Protein AF-A0A3B8HGC3-F1 (afdb_monomer_lite)

Sequence (127 aa):
AIKEAVIAKEHAHHGLDTAIFFMDMRTYGKEFEQYYNRAKDHGVRFIRSRVHSVEPEGECDLRLAYVGEDGVERDEVFDMVVLSVGFEVGKGTVELAKRLGIDLNKHNFAATDGFSPVSTSRPGIYV

pLDDT: mean 91.35, std 3.61, range [78.88, 96.44]

Radius of gyration: 20.3 Å; chains: 1; bounding box: 51×34×50 Å

Structure (mmCIF, N/CA/C/O backbone):
data_AF-A0A3B8HGC3-F1
#
_entry.id   AF-A0A3B8HGC3-F1
#
loop_
_atom_site.group_PDB
_atom_site.id
_atom_site.type_symbol
_atom_site.label_atom_id
_atom_site.label_alt_id
_atom_site.label_comp_id
_atom_site.label_asym_id
_atom_site.label_entity_id
_atom_site.label_seq_id
_atom_site.pdbx_PDB_ins_code
_atom_site.Cartn_x
_atom_site.Cartn_y
_atom_site.Cartn_z
_atom_site.occupancy
_atom_site.B_iso_or_equiv
_atom_site.auth_seq_id
_atom_site.auth_comp_id
_atom_site.auth_asym_id
_atom_site.auth_atom_id
_atom_site.pdbx_PDB_model_num
ATOM 1 N N . ALA A 1 1 ? -0.563 4.889 -3.431 1.00 86.06 1 ALA A N 1
ATOM 2 C CA . ALA A 1 1 ? 0.152 4.549 -4.677 1.00 86.06 1 ALA A CA 1
ATOM 3 C C . ALA A 1 1 ? -0.108 5.571 -5.786 1.00 86.06 1 ALA A C 1
ATOM 5 O O . ALA A 1 1 ? 0.754 6.409 -5.986 1.00 86.06 1 ALA A O 1
ATOM 6 N N . ILE A 1 2 ? -1.284 5.583 -6.438 1.00 90.75 2 ILE A N 1
ATOM 7 C CA . ILE A 1 2 ? -1.549 6.432 -7.628 1.00 90.75 2 ILE A CA 1
ATOM 8 C C . ILE A 1 2 ? -1.230 7.912 -7.388 1.00 90.75 2 ILE A C 1
ATOM 10 O O . ILE A 1 2 ? -0.514 8.518 -8.174 1.00 90.75 2 ILE A O 1
ATOM 14 N N . LYS A 1 3 ? -1.724 8.476 -6.278 1.00 91.06 3 LYS A N 1
ATOM 15 C CA . LYS A 1 3 ? -1.512 9.890 -5.949 1.00 91.06 3 LYS A CA 1
ATOM 16 C C . LYS A 1 3 ? -0.030 10.254 -5.856 1.00 91.06 3 LYS A C 1
ATOM 18 O O . LYS A 1 3 ? 0.403 11.214 -6.476 1.00 91.06 3 LYS A O 1
ATOM 23 N N . GLU A 1 4 ? 0.738 9.455 -5.122 1.00 91.25 4 GLU A N 1
ATOM 24 C CA . GLU A 1 4 ? 2.172 9.701 -4.950 1.00 91.25 4 GLU A CA 1
ATOM 25 C C . GLU A 1 4 ? 2.946 9.501 -6.259 1.00 91.25 4 GLU A C 1
ATOM 27 O O . GLU A 1 4 ? 3.859 10.267 -6.533 1.00 91.25 4 GLU A O 1
ATOM 32 N N . ALA A 1 5 ? 2.553 8.543 -7.108 1.00 90.12 5 ALA A N 1
ATOM 33 C CA . ALA A 1 5 ? 3.180 8.346 -8.418 1.00 90.12 5 ALA A CA 1
ATOM 34 C C . ALA A 1 5 ? 2.973 9.552 -9.353 1.00 90.12 5 ALA A C 1
ATOM 36 O O . ALA A 1 5 ? 3.914 9.986 -10.014 1.00 90.12 5 ALA A O 1
ATOM 37 N N . VAL A 1 6 ? 1.763 10.125 -9.374 1.00 88.62 6 VAL A N 1
ATOM 38 C CA . VAL A 1 6 ? 1.470 11.342 -10.151 1.00 88.62 6 VAL A CA 1
ATOM 39 C C . VAL A 1 6 ? 2.266 12.531 -9.616 1.00 88.62 6 VAL A C 1
ATOM 41 O O . VAL A 1 6 ? 2.936 13.203 -10.394 1.00 88.62 6 VAL A O 1
ATOM 44 N N . ILE A 1 7 ? 2.260 12.749 -8.297 1.00 89.94 7 ILE A N 1
ATOM 45 C CA . ILE A 1 7 ? 3.005 13.848 -7.661 1.00 89.94 7 ILE A CA 1
ATOM 46 C C . ILE A 1 7 ? 4.505 13.722 -7.941 1.00 89.94 7 ILE A C 1
ATOM 48 O O . ILE A 1 7 ? 5.137 14.709 -8.315 1.00 89.94 7 ILE A O 1
ATOM 52 N N . ALA A 1 8 ? 5.075 12.523 -7.798 1.00 89.94 8 ALA A N 1
ATOM 53 C CA . ALA A 1 8 ? 6.486 12.281 -8.077 1.00 89.94 8 ALA A CA 1
ATOM 54 C C . ALA A 1 8 ? 6.836 12.646 -9.523 1.00 89.94 8 ALA A C 1
ATOM 56 O O . ALA A 1 8 ? 7.848 13.298 -9.762 1.00 89.94 8 ALA A O 1
ATOM 57 N N . LYS A 1 9 ? 5.969 12.299 -10.480 1.00 88.56 9 LYS A N 1
ATOM 58 C CA . LYS A 1 9 ? 6.178 12.611 -11.895 1.00 88.56 9 LYS A CA 1
ATOM 59 C C . LYS A 1 9 ? 6.032 14.102 -12.213 1.00 88.56 9 LYS A C 1
ATOM 61 O O . LYS A 1 9 ? 6.775 14.609 -13.042 1.00 88.56 9 LYS A O 1
ATOM 66 N N . GLU A 1 10 ? 5.124 14.807 -11.540 1.00 87.19 10 GLU A N 1
ATOM 67 C CA . GLU A 1 10 ? 4.966 16.266 -11.665 1.00 87.19 10 GLU A CA 1
ATOM 68 C C . GLU A 1 10 ? 6.163 17.047 -11.100 1.00 87.19 10 GLU A C 1
ATOM 70 O O . GLU A 1 10 ? 6.502 18.110 -11.617 1.00 87.19 10 GLU A O 1
ATOM 75 N N . HIS A 1 11 ? 6.807 16.531 -10.048 1.00 89.44 11 HIS A N 1
ATOM 76 C CA . HIS A 1 11 ? 7.930 17.197 -9.377 1.00 89.44 11 HIS A CA 1
ATOM 77 C C . HIS A 1 11 ? 9.303 16.725 -9.869 1.00 89.44 11 HIS A C 1
ATOM 79 O O . HIS A 1 11 ? 10.314 17.360 -9.564 1.00 89.44 11 HIS A O 1
ATOM 85 N N . ALA A 1 12 ? 9.367 15.627 -10.622 1.00 87.62 12 ALA A N 1
ATOM 86 C CA . ALA A 1 12 ? 10.610 15.154 -11.202 1.00 87.62 12 ALA A CA 1
ATOM 87 C C . ALA A 1 12 ? 11.107 16.147 -12.263 1.00 87.62 12 ALA A C 1
ATOM 89 O O . ALA A 1 12 ? 10.450 16.414 -13.266 1.00 87.62 12 ALA A O 1
ATOM 90 N N . HIS A 1 13 ? 12.312 16.680 -12.058 1.00 81.50 13 HIS A N 1
ATOM 91 C CA . HIS A 1 13 ? 12.971 17.563 -13.027 1.00 81.50 13 HIS A CA 1
ATOM 92 C C . HIS A 1 13 ? 13.499 16.816 -14.270 1.00 81.50 13 HIS A C 1
ATOM 94 O O . HIS A 1 13 ? 13.985 17.440 -15.210 1.00 81.50 13 HIS A O 1
ATOM 100 N N . HIS A 1 14 ? 13.432 15.485 -14.261 1.00 82.81 14 HIS A N 1
ATOM 101 C CA . HIS A 1 14 ? 13.887 14.570 -15.305 1.00 82.81 14 HIS A CA 1
ATOM 102 C C . HIS A 1 14 ? 12.792 13.535 -15.603 1.00 82.81 14 HIS A C 1
ATOM 104 O O . HIS A 1 14 ? 11.830 13.401 -14.847 1.00 82.81 14 HIS A O 1
ATOM 110 N N . GLY A 1 15 ? 12.920 12.810 -16.718 1.00 85.19 15 GLY A N 1
ATOM 111 C CA . GLY A 1 15 ? 11.969 11.758 -17.075 1.00 85.19 15 GLY A CA 1
ATOM 112 C C . GLY A 1 15 ? 11.938 10.662 -16.011 1.00 85.19 15 GLY A C 1
ATOM 113 O O . GLY A 1 15 ? 12.918 9.942 -15.854 1.00 85.19 15 GLY A O 1
ATOM 114 N N . LEU A 1 16 ? 10.821 10.550 -15.292 1.00 90.62 16 LEU A N 1
ATOM 115 C CA . LEU A 1 16 ? 10.588 9.517 -14.285 1.00 90.62 16 LEU A CA 1
ATOM 116 C C . LEU A 1 16 ? 9.696 8.417 -14.871 1.00 90.62 16 LEU A C 1
ATOM 118 O O . LEU A 1 16 ? 8.529 8.669 -15.196 1.00 90.62 16 LEU A O 1
ATOM 122 N N . ASP A 1 17 ? 10.230 7.202 -14.990 1.00 92.62 17 ASP A N 1
ATOM 123 C CA . ASP A 1 17 ? 9.418 6.016 -15.264 1.00 92.62 17 ASP A CA 1
ATOM 124 C C . ASP A 1 17 ? 8.816 5.491 -13.955 1.00 92.62 17 ASP A C 1
ATOM 126 O O . ASP A 1 17 ? 9.489 5.382 -12.934 1.00 92.62 17 ASP A O 1
ATOM 130 N N . THR A 1 18 ? 7.516 5.208 -13.969 1.00 94.31 18 THR A N 1
ATOM 131 C CA . THR A 1 18 ? 6.778 4.767 -12.781 1.00 94.31 18 THR A CA 1
ATOM 132 C C . THR A 1 18 ? 5.910 3.576 -13.138 1.00 94.31 18 THR A C 1
ATOM 134 O O . THR A 1 18 ? 5.101 3.645 -14.065 1.00 94.31 18 THR A O 1
ATOM 137 N N . ALA A 1 19 ? 6.041 2.501 -12.364 1.00 95.25 19 ALA A N 1
ATOM 138 C CA . ALA A 1 19 ? 5.212 1.311 -12.471 1.00 95.25 19 ALA A CA 1
ATOM 139 C C . ALA A 1 19 ? 4.496 1.029 -11.148 1.00 95.25 19 ALA A C 1
ATOM 141 O O . ALA A 1 19 ? 5.102 1.001 -10.078 1.00 95.25 19 ALA A O 1
ATOM 142 N N . ILE A 1 20 ? 3.188 0.803 -11.225 1.00 95.31 20 ILE A N 1
ATOM 143 C CA . ILE A 1 20 ? 2.362 0.344 -10.113 1.00 95.31 20 ILE A CA 1
ATOM 144 C C . ILE A 1 20 ? 1.974 -1.104 -10.391 1.00 95.31 20 ILE A C 1
ATOM 146 O O . ILE A 1 20 ? 1.153 -1.379 -11.268 1.00 95.31 20 ILE A O 1
ATOM 150 N N . PHE A 1 21 ? 2.546 -2.015 -9.606 1.00 95.12 21 PHE A N 1
ATOM 151 C CA . PHE A 1 21 ? 2.173 -3.425 -9.582 1.00 95.12 21 PHE A CA 1
ATOM 152 C C . PHE A 1 21 ? 0.956 -3.626 -8.680 1.00 95.12 21 PHE A C 1
ATOM 154 O O . PHE A 1 21 ? 0.954 -3.202 -7.522 1.00 95.12 21 PHE A O 1
ATOM 161 N N . PHE A 1 22 ? -0.098 -4.249 -9.202 1.00 94.44 22 PHE A N 1
ATOM 162 C CA . PHE A 1 22 ? -1.346 -4.447 -8.465 1.00 94.44 22 PHE A CA 1
ATOM 163 C C . PHE A 1 22 ? -2.032 -5.765 -8.840 1.00 94.44 22 PHE A C 1
ATOM 165 O O . PHE A 1 22 ? -1.844 -6.283 -9.932 1.00 94.44 22 PHE A O 1
ATOM 172 N N . MET A 1 23 ? -2.869 -6.302 -7.948 1.00 90.88 23 MET A N 1
ATOM 173 C CA . MET A 1 23 ? -3.727 -7.458 -8.261 1.00 90.88 23 MET A CA 1
ATOM 174 C C . MET A 1 23 ? -5.107 -7.005 -8.739 1.00 90.88 23 MET A C 1
ATOM 176 O O . MET A 1 23 ? -5.568 -7.421 -9.799 1.00 90.88 23 MET A O 1
ATOM 180 N N . ASP A 1 24 ? -5.729 -6.098 -7.983 1.00 91.00 24 ASP A N 1
ATOM 181 C CA . ASP A 1 24 ? -7.012 -5.485 -8.314 1.00 91.00 24 ASP A CA 1
ATOM 182 C C . ASP A 1 24 ? -6.971 -3.998 -7.970 1.00 91.00 24 ASP A C 1
ATOM 184 O O . ASP A 1 24 ? -6.546 -3.611 -6.875 1.00 91.00 24 ASP A O 1
ATOM 188 N N . MET A 1 25 ? -7.409 -3.158 -8.906 1.00 89.06 25 MET A N 1
ATOM 189 C CA . MET A 1 25 ? -7.483 -1.722 -8.678 1.00 89.06 25 MET A CA 1
ATOM 190 C C . MET A 1 25 ? -8.744 -1.408 -7.873 1.00 89.06 25 MET A C 1
ATOM 192 O O . MET A 1 25 ? -9.850 -1.780 -8.257 1.00 89.06 25 MET A O 1
ATOM 196 N N . ARG A 1 26 ? -8.579 -0.745 -6.726 1.00 89.06 26 ARG A N 1
ATOM 197 C CA . ARG A 1 26 ? -9.673 -0.423 -5.798 1.00 89.06 26 ARG A CA 1
ATOM 198 C C . ARG A 1 26 ? -9.888 1.087 -5.723 1.00 89.06 26 ARG A C 1
ATOM 200 O O . ARG A 1 26 ? -9.586 1.718 -4.715 1.00 89.06 26 ARG A O 1
ATOM 207 N N . THR A 1 27 ? -10.400 1.661 -6.805 1.00 85.38 27 THR A N 1
ATOM 208 C CA . THR A 1 27 ? -10.714 3.091 -6.983 1.00 85.38 27 THR A CA 1
ATOM 209 C C . THR A 1 27 ? -12.165 3.399 -6.599 1.00 85.38 27 THR A C 1
ATOM 211 O O . THR A 1 27 ? -12.935 3.962 -7.372 1.00 85.38 27 THR A O 1
ATOM 214 N N . TYR A 1 28 ? -12.567 3.008 -5.388 1.00 78.88 28 TYR A N 1
ATOM 215 C CA . TYR A 1 28 ? -13.939 3.209 -4.919 1.00 78.88 28 TYR A CA 1
ATOM 216 C C . TYR A 1 28 ? -14.193 4.660 -4.507 1.00 78.88 28 TYR A C 1
ATOM 218 O O . TYR A 1 28 ? -13.413 5.250 -3.764 1.00 78.88 28 TYR A O 1
ATOM 226 N N . GLY A 1 29 ? -15.331 5.202 -4.936 1.00 80.19 29 GLY A N 1
ATOM 227 C CA . GLY A 1 29 ? -15.768 6.554 -4.602 1.00 80.19 29 GLY A CA 1
ATOM 228 C C . GLY A 1 29 ? -15.856 7.463 -5.822 1.00 80.19 29 GLY A C 1
ATOM 229 O O . GLY A 1 29 ? -15.428 7.127 -6.927 1.00 80.19 29 GLY A O 1
ATOM 230 N N . LYS A 1 30 ? -16.441 8.643 -5.621 1.00 82.06 30 LYS A N 1
ATOM 231 C CA . LYS A 1 30 ? -16.571 9.646 -6.678 1.00 82.06 30 LYS A CA 1
ATOM 232 C C . LYS A 1 30 ? -15.176 10.120 -7.112 1.00 82.06 30 LYS A C 1
ATOM 234 O O . LYS A 1 30 ? -14.326 10.353 -6.265 1.00 82.06 30 LYS A O 1
ATOM 239 N N . GLU A 1 31 ? -14.954 10.246 -8.422 1.00 82.44 31 GLU A N 1
ATOM 240 C CA . GLU A 1 31 ? -13.726 10.783 -9.052 1.00 82.44 31 GLU A CA 1
ATOM 241 C C . GLU A 1 31 ? -12.438 9.941 -8.938 1.00 82.44 31 GLU A C 1
ATOM 243 O O . GLU A 1 31 ? -11.462 10.243 -9.628 1.00 82.44 31 GLU A O 1
ATOM 248 N N . PHE A 1 32 ? -12.418 8.840 -8.183 1.00 86.69 32 PHE A N 1
ATOM 249 C CA . PHE A 1 32 ? -11.221 7.991 -8.068 1.00 86.69 32 PHE A CA 1
ATO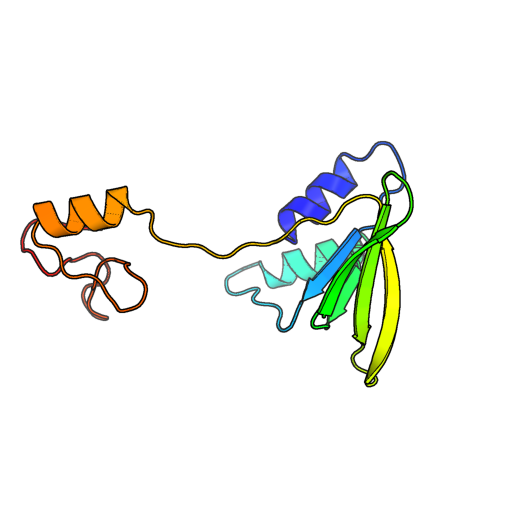M 250 C C . PHE A 1 32 ? -10.847 7.296 -9.384 1.00 86.69 32 PHE A C 1
ATOM 252 O O . PHE A 1 32 ? -9.669 7.237 -9.733 1.00 86.69 32 PHE A O 1
ATOM 259 N N . GLU A 1 33 ? -11.835 6.846 -10.157 1.00 85.44 33 GLU A N 1
ATOM 260 C CA . GLU A 1 33 ? -11.600 6.256 -11.482 1.00 85.44 33 GLU A CA 1
ATOM 261 C C . GLU A 1 33 ? -11.053 7.287 -12.480 1.00 85.44 33 GLU A C 1
ATOM 263 O O . GLU A 1 33 ? -10.147 7.012 -13.263 1.00 85.44 33 GLU A O 1
ATOM 268 N N . GLN A 1 34 ? -11.547 8.526 -12.414 1.00 87.44 34 GLN A N 1
ATOM 269 C CA . GLN A 1 34 ? -11.025 9.620 -13.236 1.00 87.44 34 GLN A CA 1
ATOM 270 C C . GLN A 1 34 ? -9.583 9.961 -12.854 1.00 87.44 34 GLN A C 1
ATOM 272 O O . GLN A 1 34 ? -8.777 10.312 -13.711 1.00 87.44 34 GLN A O 1
ATOM 277 N N . TYR A 1 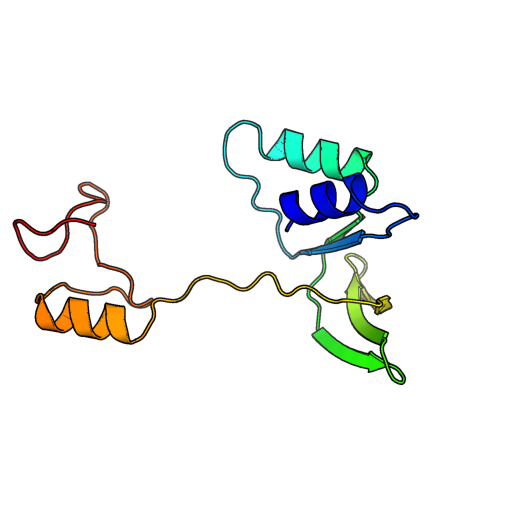35 ? -9.238 9.860 -11.569 1.00 87.69 35 TYR A N 1
ATOM 278 C CA . TYR A 1 35 ? -7.866 10.043 -11.108 1.00 87.69 35 TYR A CA 1
ATOM 279 C C . TYR A 1 35 ? -6.931 8.945 -11.631 1.00 87.69 35 TYR A C 1
ATOM 281 O O . TYR A 1 35 ? -5.836 9.249 -12.096 1.00 87.69 35 TYR A O 1
ATOM 289 N N . TYR A 1 36 ? -7.379 7.688 -11.621 1.00 88.69 36 TYR A N 1
ATOM 290 C CA . TYR A 1 36 ? -6.647 6.572 -12.221 1.00 88.69 36 TYR A CA 1
ATOM 291 C C . TYR A 1 36 ? -6.404 6.774 -13.723 1.00 88.69 36 TYR A C 1
ATOM 293 O O . TYR A 1 36 ? -5.261 6.679 -14.171 1.00 88.69 36 TYR A O 1
ATOM 301 N N . ASN A 1 37 ? -7.442 7.136 -14.482 1.00 88.94 37 ASN A N 1
ATOM 302 C CA . ASN A 1 37 ? -7.309 7.391 -15.919 1.00 88.94 37 ASN A CA 1
ATOM 303 C C . ASN A 1 37 ? -6.340 8.546 -16.206 1.00 88.94 37 ASN A C 1
ATOM 305 O O . ASN A 1 37 ? -5.437 8.387 -17.019 1.00 88.94 37 ASN A O 1
ATOM 309 N N . ARG A 1 38 ? -6.425 9.653 -15.453 1.00 88.75 38 ARG A N 1
ATOM 310 C CA . ARG A 1 38 ? -5.454 10.756 -15.565 1.00 88.75 38 ARG A CA 1
ATOM 311 C C . ARG A 1 38 ? -4.021 10.319 -15.273 1.00 88.75 38 ARG A C 1
ATOM 313 O O . ARG A 1 38 ? -3.108 10.722 -15.982 1.00 88.75 38 ARG A O 1
ATOM 320 N N . ALA A 1 39 ? -3.807 9.485 -14.256 1.00 90.25 39 ALA A N 1
ATOM 321 C CA . ALA A 1 39 ? -2.476 8.964 -13.954 1.00 90.25 39 ALA A CA 1
ATOM 322 C C . ALA A 1 39 ? -1.922 8.116 -15.111 1.00 90.25 39 ALA A C 1
ATOM 324 O O . ALA A 1 39 ? -0.742 8.218 -15.448 1.00 90.25 39 ALA A O 1
ATOM 325 N N . LYS A 1 40 ? -2.781 7.317 -15.751 1.00 89.38 40 LYS A N 1
ATOM 326 C CA . LYS A 1 40 ? -2.424 6.542 -16.941 1.00 89.38 40 LYS A CA 1
ATOM 327 C C . LYS A 1 40 ? -2.082 7.451 -18.126 1.00 89.38 40 LYS A C 1
ATOM 329 O O . LYS A 1 40 ? -1.069 7.216 -18.778 1.00 89.38 40 LYS A O 1
ATOM 334 N N . ASP A 1 41 ? -2.855 8.513 -18.350 1.00 89.56 41 ASP A N 1
ATOM 335 C CA . ASP A 1 41 ? -2.593 9.513 -19.397 1.00 89.56 41 ASP A CA 1
ATOM 336 C C . ASP A 1 41 ? -1.294 10.294 -19.140 1.00 89.56 41 ASP A C 1
ATOM 338 O O . ASP A 1 41 ? -0.570 10.640 -20.070 1.00 89.56 41 ASP A O 1
ATOM 342 N N . HIS A 1 42 ? -0.935 10.500 -17.870 1.00 86.56 42 HIS A N 1
ATOM 343 C CA . HIS A 1 42 ? 0.365 11.042 -17.465 1.00 86.56 42 HIS A CA 1
ATOM 344 C C . HIS A 1 42 ? 1.508 10.021 -17.605 1.00 86.56 42 HIS A C 1
ATOM 346 O O . HIS A 1 42 ? 2.656 10.330 -17.285 1.00 86.56 42 HIS A O 1
ATOM 352 N N . GLY A 1 43 ? 1.240 8.808 -18.096 1.00 88.38 43 GLY A N 1
ATOM 353 C CA . GLY A 1 43 ? 2.231 7.775 -18.383 1.00 88.38 43 GLY A CA 1
ATOM 354 C C . GLY A 1 43 ? 2.707 7.001 -17.155 1.00 88.38 43 GLY A C 1
ATOM 355 O O . GLY A 1 43 ? 3.864 6.584 -17.129 1.00 88.38 43 GLY A O 1
ATOM 356 N N . VAL A 1 44 ? 1.877 6.862 -16.117 1.00 93.19 44 VAL A N 1
ATOM 357 C CA . VAL A 1 44 ? 2.108 5.876 -15.049 1.00 93.19 44 VAL A CA 1
ATOM 358 C C . VAL A 1 44 ? 1.736 4.495 -15.588 1.00 93.19 44 VAL A C 1
ATOM 360 O O . VAL A 1 44 ? 0.617 4.290 -16.068 1.00 93.19 44 VAL A O 1
ATOM 363 N N . ARG A 1 45 ? 2.662 3.535 -15.516 1.00 94.25 45 ARG A N 1
ATOM 364 C CA . ARG A 1 45 ? 2.414 2.152 -15.930 1.00 94.25 45 ARG A CA 1
ATOM 365 C C . ARG A 1 45 ? 1.649 1.420 -14.837 1.00 94.25 45 ARG A C 1
ATOM 367 O O . ARG A 1 45 ? 2.011 1.462 -13.666 1.00 94.25 45 ARG A O 1
ATOM 374 N N . PHE A 1 46 ? 0.602 0.714 -15.233 1.00 94.06 46 PHE A N 1
ATOM 375 C CA . PHE A 1 46 ? -0.188 -0.128 -14.346 1.00 94.06 46 PHE A CA 1
ATOM 376 C C . PHE A 1 46 ? -0.012 -1.571 -14.784 1.00 94.06 46 PHE A C 1
ATOM 378 O O . PHE A 1 46 ? -0.461 -1.948 -15.865 1.00 94.06 46 PHE A O 1
ATOM 385 N N . ILE A 1 47 ? 0.661 -2.361 -13.954 1.00 93.88 47 ILE A N 1
ATOM 386 C CA . ILE A 1 47 ? 1.010 -3.746 -14.258 1.00 93.88 47 ILE A CA 1
ATOM 387 C C . ILE A 1 47 ? 0.193 -4.632 -13.334 1.00 93.88 47 ILE A C 1
ATOM 389 O O . ILE A 1 47 ? 0.415 -4.663 -12.120 1.00 93.88 47 ILE A O 1
ATOM 393 N N . ARG A 1 48 ? -0.777 -5.349 -13.903 1.00 93.25 48 ARG A N 1
ATOM 394 C CA . ARG A 1 48 ? -1.539 -6.319 -13.129 1.00 93.25 48 ARG A CA 1
ATOM 395 C C . ARG A 1 48 ? -0.687 -7.562 -12.922 1.00 93.25 48 ARG A C 1
ATOM 397 O O . ARG A 1 48 ? -0.505 -8.366 -13.831 1.00 93.25 48 ARG A O 1
ATOM 404 N N . SER A 1 49 ? -0.119 -7.688 -11.735 1.00 92.31 49 SER A N 1
ATOM 405 C CA . SER A 1 49 ? 0.743 -8.803 -11.383 1.00 92.31 49 SER A CA 1
ATOM 406 C C . SER A 1 49 ? 0.884 -8.935 -9.873 1.00 92.31 49 SER A C 1
ATOM 408 O O . SER A 1 49 ? 0.745 -7.970 -9.115 1.00 92.31 49 SER A O 1
ATOM 410 N N . ARG A 1 50 ? 1.208 -10.151 -9.439 1.00 85.81 50 ARG A N 1
ATOM 411 C CA . ARG A 1 50 ? 1.707 -10.417 -8.098 1.00 85.81 50 ARG A CA 1
ATOM 412 C C . ARG A 1 50 ? 3.224 -10.555 -8.174 1.00 85.81 50 ARG A C 1
ATOM 414 O O . ARG A 1 50 ? 3.726 -11.559 -8.667 1.00 85.81 50 ARG A O 1
ATOM 421 N N . VAL A 1 51 ? 3.929 -9.550 -7.661 1.00 91.00 51 VAL A N 1
ATOM 422 C CA . VAL A 1 51 ? 5.390 -9.591 -7.507 1.00 91.00 51 VAL A CA 1
ATOM 423 C C . VAL A 1 51 ? 5.751 -10.724 -6.546 1.00 91.00 51 VAL A C 1
ATOM 425 O O . VAL A 1 51 ? 5.136 -10.853 -5.482 1.00 91.00 51 VAL A O 1
ATOM 428 N N . HIS A 1 52 ? 6.712 -11.557 -6.941 1.00 88.75 52 HIS A N 1
ATOM 429 C CA . HIS A 1 52 ? 7.160 -12.701 -6.151 1.00 88.75 52 HIS A CA 1
ATOM 430 C C . HIS A 1 52 ? 8.295 -12.309 -5.201 1.00 88.75 52 HIS A C 1
ATOM 432 O O . HIS A 1 52 ? 8.207 -12.555 -3.997 1.00 88.75 52 HIS A O 1
ATOM 438 N N . SER A 1 53 ? 9.332 -11.667 -5.739 1.00 89.69 53 SER A N 1
ATOM 439 C CA . SER A 1 53 ? 10.537 -11.279 -5.007 1.00 89.69 53 SER A CA 1
ATOM 440 C C . SER A 1 53 ? 11.061 -9.916 -5.459 1.00 89.69 53 SER A C 1
ATOM 442 O O . SER A 1 53 ? 10.825 -9.469 -6.584 1.00 89.69 53 SER A O 1
ATOM 444 N N . VAL A 1 54 ? 11.755 -9.256 -4.531 1.00 93.81 54 VAL A N 1
ATOM 445 C CA . VAL A 1 54 ? 12.549 -8.049 -4.763 1.00 93.81 54 VAL A CA 1
ATOM 446 C C . VAL A 1 54 ? 13.951 -8.363 -4.273 1.00 93.81 54 VAL A C 1
ATOM 448 O O . VAL A 1 54 ? 14.128 -8.675 -3.093 1.00 93.81 54 VAL A O 1
ATOM 451 N N . GLU A 1 55 ? 14.923 -8.311 -5.171 1.00 94.94 55 GLU A N 1
ATOM 452 C CA . GLU A 1 55 ? 16.308 -8.679 -4.887 1.00 94.94 55 GLU A CA 1
ATOM 453 C C . GLU A 1 55 ? 17.244 -7.519 -5.241 1.00 94.94 55 GLU A C 1
ATOM 455 O O . GLU A 1 55 ? 17.003 -6.836 -6.237 1.00 94.94 55 GLU A O 1
ATOM 460 N N . PRO A 1 56 ? 18.303 -7.270 -4.451 1.00 93.81 56 PRO A N 1
ATOM 461 C CA . PRO A 1 56 ? 19.332 -6.312 -4.832 1.00 93.81 56 PRO A CA 1
ATOM 462 C C . PRO A 1 56 ? 19.988 -6.711 -6.154 1.00 93.81 56 PRO A C 1
ATOM 464 O O . PRO A 1 56 ? 20.354 -7.872 -6.343 1.00 93.81 56 PRO A O 1
ATOM 467 N N . GLU A 1 57 ? 20.172 -5.737 -7.036 1.00 92.69 57 GLU A N 1
ATOM 468 C CA . GLU A 1 57 ? 20.926 -5.862 -8.275 1.00 92.69 57 GLU A CA 1
ATOM 469 C C . GLU A 1 57 ? 22.082 -4.856 -8.251 1.00 92.69 57 GLU A C 1
ATOM 471 O O . GLU A 1 57 ? 21.887 -3.645 -8.313 1.00 92.69 57 GLU A O 1
ATOM 476 N N . GLY A 1 58 ? 23.313 -5.349 -8.116 1.00 89.88 58 GLY A N 1
ATOM 477 C CA . GLY A 1 58 ? 24.476 -4.475 -7.944 1.00 89.88 58 GLY A CA 1
ATOM 478 C C . GLY A 1 58 ? 24.472 -3.730 -6.602 1.00 89.88 58 GLY A C 1
ATOM 479 O O . GLY A 1 58 ? 24.123 -4.303 -5.571 1.00 89.88 58 GLY A O 1
ATOM 480 N N . GLU A 1 59 ? 24.931 -2.473 -6.600 1.00 84.75 59 GLU A N 1
ATOM 481 C CA . GLU A 1 59 ? 25.081 -1.680 -5.367 1.00 84.75 59 GLU A CA 1
ATOM 482 C C . GLU A 1 59 ? 23.815 -0.911 -4.962 1.00 84.75 59 GLU A C 1
ATOM 484 O O . GLU A 1 59 ? 23.579 -0.735 -3.766 1.00 84.75 59 GLU A O 1
ATOM 489 N N . CYS A 1 60 ? 23.010 -0.459 -5.928 1.00 90.56 60 CYS A N 1
ATOM 490 C CA . CYS A 1 60 ? 21.897 0.463 -5.677 1.00 90.56 60 CYS A CA 1
ATOM 491 C C . CYS A 1 60 ? 20.562 0.027 -6.288 1.00 90.56 60 CYS A C 1
ATOM 493 O O . CYS A 1 60 ? 19.529 0.549 -5.870 1.00 90.56 60 CYS A O 1
ATOM 495 N N . ASP A 1 61 ? 20.564 -0.908 -7.239 1.00 95.25 61 ASP A N 1
ATOM 496 C CA . ASP A 1 61 ? 19.369 -1.215 -8.017 1.00 95.25 61 ASP A CA 1
ATOM 497 C C . ASP A 1 61 ? 18.611 -2.401 -7.411 1.00 95.25 61 ASP A C 1
ATOM 499 O O . ASP A 1 61 ? 19.122 -3.168 -6.587 1.00 95.25 61 ASP A O 1
ATOM 503 N N . LEU A 1 62 ? 17.350 -2.550 -7.806 1.00 95.94 62 LEU A N 1
ATOM 504 C CA . LEU A 1 62 ? 16.451 -3.585 -7.310 1.00 95.94 62 LEU A CA 1
ATOM 505 C C . LEU A 1 62 ? 15.819 -4.324 -8.487 1.00 95.94 62 LEU A C 1
ATOM 507 O O . LEU A 1 62 ? 15.096 -3.728 -9.285 1.00 95.94 62 LEU A O 1
ATOM 511 N N . ARG A 1 63 ? 16.043 -5.636 -8.573 1.00 95.62 63 ARG A N 1
ATOM 512 C CA . ARG A 1 63 ? 15.364 -6.519 -9.527 1.00 95.62 63 ARG A CA 1
ATOM 513 C C . ARG A 1 63 ? 14.030 -6.988 -8.950 1.00 95.62 63 ARG A C 1
ATOM 515 O O . ARG A 1 63 ? 13.975 -7.540 -7.850 1.00 95.62 63 ARG A O 1
ATOM 522 N N . LEU A 1 64 ? 12.961 -6.806 -9.719 1.00 95.69 64 LEU A N 1
ATOM 523 C CA . LEU A 1 64 ? 11.618 -7.312 -9.450 1.00 95.69 64 LEU A CA 1
ATOM 524 C C . LEU A 1 64 ? 11.292 -8.469 -10.391 1.00 95.69 64 LEU A C 1
ATOM 526 O O 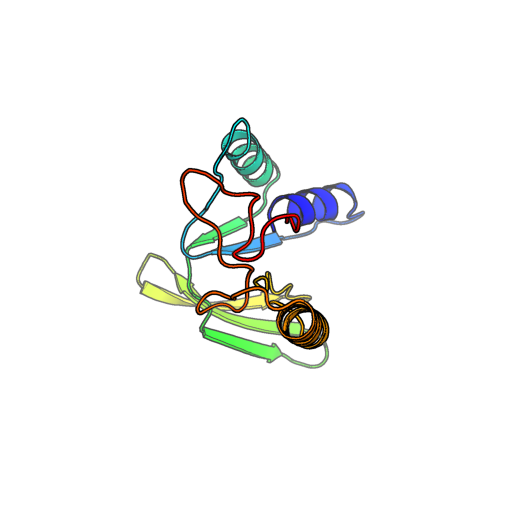. LEU A 1 64 ? 11.231 -8.264 -11.601 1.00 95.69 64 LEU A O 1
ATOM 530 N N . ALA A 1 65 ? 10.982 -9.630 -9.815 1.00 94.44 65 ALA A N 1
ATOM 531 C CA . ALA A 1 65 ? 10.462 -10.784 -10.545 1.00 94.44 65 ALA A CA 1
ATOM 532 C C . ALA A 1 65 ? 8.933 -10.857 -10.409 1.00 94.44 65 ALA A C 1
ATOM 534 O O . ALA A 1 65 ? 8.384 -10.873 -9.294 1.00 94.44 65 ALA A O 1
ATOM 535 N N . TYR A 1 66 ? 8.223 -10.896 -11.537 1.00 94.06 66 TYR A N 1
ATOM 536 C CA . TYR A 1 66 ? 6.761 -10.913 -11.569 1.00 94.06 66 TYR A CA 1
ATOM 537 C C . TYR A 1 66 ? 6.203 -11.695 -12.764 1.00 94.06 66 TYR A C 1
ATOM 539 O O . TYR A 1 66 ? 6.859 -11.873 -13.784 1.00 94.06 66 TYR A O 1
ATOM 547 N N . VAL A 1 67 ? 4.956 -12.157 -12.651 1.00 93.00 67 VAL A N 1
ATOM 548 C CA . VAL A 1 67 ? 4.260 -12.888 -13.725 1.00 93.00 67 VAL A CA 1
ATOM 549 C C . VAL A 1 67 ? 3.236 -11.961 -14.365 1.00 93.00 67 VAL A C 1
ATOM 551 O O . VAL A 1 67 ? 2.352 -11.456 -13.667 1.00 93.00 67 VAL A O 1
ATOM 554 N N . GLY A 1 68 ? 3.346 -11.691 -15.664 1.00 89.62 68 GLY A N 1
ATOM 555 C CA . GLY A 1 68 ? 2.349 -10.860 -16.346 1.00 89.62 68 GLY A CA 1
ATOM 556 C C . GLY A 1 68 ? 0.996 -11.550 -16.500 1.00 89.62 68 GLY A C 1
ATOM 557 O O . GLY A 1 68 ? 0.839 -12.735 -16.212 1.00 89.62 68 GLY A O 1
ATOM 558 N N . GLU A 1 69 ? 0.006 -10.814 -17.005 1.00 87.50 69 GLU A N 1
ATOM 559 C CA . GLU A 1 69 ? -1.336 -11.362 -17.265 1.00 87.50 69 GLU A CA 1
ATOM 560 C C . GLU A 1 69 ? -1.335 -12.508 -18.290 1.00 87.50 69 GLU A C 1
ATOM 562 O O . GLU A 1 69 ? -2.225 -13.353 -18.278 1.00 87.50 69 GLU A O 1
ATOM 567 N N . ASP A 1 70 ? -0.322 -12.558 -19.153 1.00 90.81 70 ASP A N 1
ATOM 568 C CA . ASP A 1 70 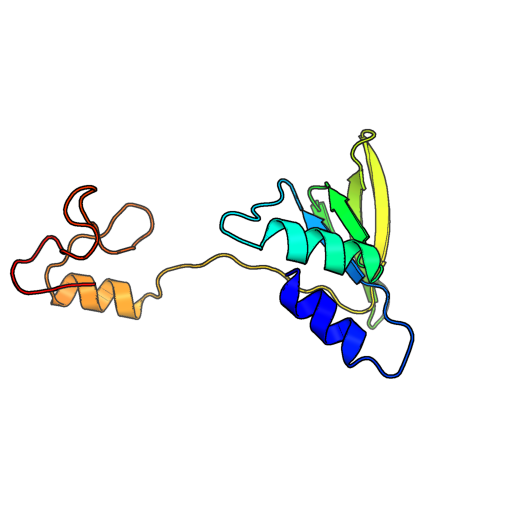? -0.083 -13.629 -20.121 1.00 90.81 70 ASP A CA 1
ATOM 569 C C . ASP A 1 70 ? 0.558 -14.886 -19.507 1.00 90.81 70 ASP A C 1
ATOM 571 O O . ASP A 1 70 ? 0.802 -15.860 -20.217 1.00 90.81 70 ASP A O 1
ATOM 575 N N . GLY A 1 71 ? 0.833 -14.882 -18.200 1.00 88.31 71 GLY A N 1
ATOM 576 C CA . GLY A 1 71 ? 1.488 -15.987 -17.503 1.00 88.31 71 GLY A CA 1
ATOM 577 C C . GLY A 1 71 ? 2.996 -16.061 -17.742 1.00 88.31 71 GLY A C 1
ATOM 578 O O . GLY A 1 71 ? 3.627 -17.021 -17.306 1.00 88.31 71 GLY A O 1
ATOM 579 N N . VAL A 1 72 ? 3.581 -15.070 -18.419 1.00 91.56 72 VAL A N 1
ATOM 580 C CA . VAL A 1 72 ? 5.018 -15.026 -18.699 1.00 91.56 72 VAL A CA 1
ATOM 581 C C . VAL A 1 72 ? 5.741 -14.338 -17.546 1.00 91.56 72 VAL A C 1
ATOM 583 O O . VAL A 1 72 ? 5.380 -13.224 -17.145 1.00 91.56 72 VAL A O 1
ATOM 586 N N . GLU A 1 73 ? 6.768 -15.007 -17.030 1.00 92.06 73 GLU A N 1
ATOM 587 C CA . GLU A 1 73 ? 7.701 -14.442 -16.058 1.00 92.06 73 GLU A CA 1
ATOM 588 C C . GLU A 1 73 ? 8.513 -13.313 -16.694 1.00 92.06 73 GLU A C 1
ATOM 590 O O . GLU A 1 73 ? 8.985 -13.411 -17.829 1.00 92.06 73 GLU A O 1
ATOM 595 N N . ARG A 1 74 ? 8.635 -12.211 -15.960 1.00 93.19 74 ARG A N 1
ATOM 596 C CA . ARG A 1 74 ? 9.386 -11.026 -16.352 1.00 93.19 74 ARG A CA 1
ATOM 597 C C . ARG A 1 74 ? 10.223 -10.549 -15.179 1.00 93.19 74 ARG A C 1
ATOM 599 O O . ARG A 1 74 ? 9.770 -10.575 -14.034 1.00 93.19 74 ARG A O 1
ATOM 606 N N . ASP A 1 75 ? 11.394 -10.035 -15.521 1.00 93.44 75 ASP A N 1
ATOM 607 C CA . ASP A 1 75 ? 12.292 -9.354 -14.604 1.00 93.44 75 ASP A CA 1
ATOM 608 C C . ASP A 1 75 ? 12.468 -7.908 -15.049 1.00 93.44 75 ASP A C 1
ATOM 610 O O . ASP A 1 75 ? 12.682 -7.625 -16.231 1.00 93.44 75 ASP A O 1
ATOM 614 N N . GLU A 1 76 ? 12.382 -6.987 -14.098 1.00 94.62 76 GLU A N 1
ATOM 615 C CA . GLU A 1 76 ? 12.563 -5.561 -14.346 1.00 94.62 76 GLU A CA 1
ATOM 616 C C . GLU A 1 76 ? 13.385 -4.935 -13.221 1.00 94.62 76 GLU A C 1
ATOM 618 O O . GLU A 1 76 ? 13.205 -5.272 -12.051 1.00 94.62 76 GLU A O 1
ATOM 623 N N . VAL A 1 77 ? 14.319 -4.056 -13.582 1.00 95.69 77 VAL A N 1
ATOM 624 C CA . VAL A 1 77 ? 15.226 -3.398 -12.636 1.00 95.69 77 VAL A CA 1
ATOM 625 C C . VAL A 1 77 ? 14.735 -1.978 -12.381 1.00 95.69 77 VAL A C 1
ATOM 627 O O . VAL A 1 77 ? 14.402 -1.258 -13.321 1.00 95.69 77 VAL A O 1
ATOM 630 N N . PHE A 1 78 ? 14.687 -1.590 -11.110 1.00 95.06 78 PHE A N 1
ATOM 631 C CA . PHE A 1 78 ? 14.250 -0.279 -10.647 1.00 95.06 78 PHE A CA 1
ATOM 632 C C . PHE A 1 78 ? 15.279 0.327 -9.694 1.00 95.06 78 PHE A C 1
ATOM 634 O O . PHE A 1 78 ? 15.827 -0.379 -8.849 1.00 95.06 78 PHE A O 1
ATOM 641 N N . ASP A 1 79 ? 15.448 1.648 -9.745 1.00 94.25 79 ASP A N 1
ATOM 642 C CA . ASP A 1 79 ? 16.295 2.385 -8.793 1.00 94.25 79 ASP A CA 1
ATOM 643 C C . ASP A 1 79 ? 15.662 2.462 -7.390 1.00 94.25 79 ASP A C 1
ATOM 645 O O . ASP A 1 79 ? 16.333 2.676 -6.382 1.00 94.25 79 ASP A O 1
ATOM 649 N N . MET A 1 80 ? 14.330 2.347 -7.305 1.00 92.94 80 MET A N 1
ATOM 650 C CA . MET A 1 80 ? 13.592 2.451 -6.049 1.00 92.94 80 MET A CA 1
ATOM 651 C C . MET A 1 80 ? 12.286 1.663 -6.088 1.00 92.94 80 MET A C 1
ATOM 653 O O . MET A 1 80 ? 11.503 1.757 -7.033 1.00 92.94 80 MET A O 1
ATOM 657 N N . VAL A 1 81 ? 12.001 0.955 -4.994 1.00 94.62 81 VAL A N 1
ATOM 658 C CA . VAL A 1 81 ? 10.762 0.194 -4.810 1.00 94.62 81 VAL A CA 1
ATOM 659 C C . VAL A 1 81 ? 10.018 0.720 -3.590 1.00 94.62 81 VAL A C 1
ATOM 661 O O . VAL A 1 81 ? 10.535 0.713 -2.474 1.00 94.62 81 VAL A O 1
ATOM 664 N N . VAL A 1 82 ? 8.772 1.152 -3.792 1.00 95.12 82 VAL A N 1
ATOM 665 C CA . VAL A 1 82 ? 7.902 1.655 -2.721 1.00 95.12 82 VAL A CA 1
ATOM 666 C C . VAL A 1 82 ? 6.836 0.617 -2.386 1.00 95.12 82 VAL A C 1
ATOM 668 O O . VAL A 1 82 ? 5.939 0.338 -3.183 1.00 95.12 82 VAL A O 1
ATOM 671 N N . LEU A 1 83 ? 6.893 0.071 -1.170 1.00 94.50 83 LEU 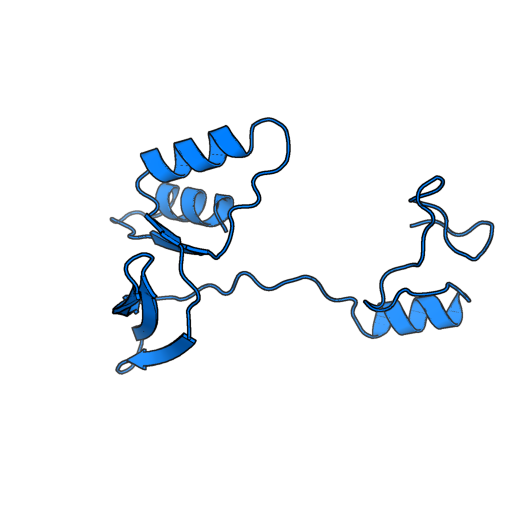A N 1
ATOM 672 C CA . LEU A 1 83 ? 5.904 -0.892 -0.690 1.00 94.50 83 LEU A CA 1
ATOM 673 C C . LEU A 1 83 ? 4.636 -0.172 -0.214 1.00 94.50 83 LEU A C 1
ATOM 675 O O . LEU A 1 83 ? 4.645 0.556 0.778 1.00 94.50 83 LEU A O 1
ATOM 679 N N . SER A 1 84 ? 3.516 -0.408 -0.900 1.00 93.19 84 SER A N 1
ATOM 680 C CA . SER A 1 84 ? 2.193 0.063 -0.462 1.00 93.19 84 SER A CA 1
ATOM 681 C C . SER A 1 84 ? 1.657 -0.823 0.669 1.00 93.19 84 SER A C 1
ATOM 683 O O . SER A 1 84 ? 0.800 -1.677 0.447 1.00 93.19 84 SER A O 1
ATOM 685 N N . VAL A 1 85 ? 2.211 -0.654 1.871 1.00 93.31 85 VAL A N 1
ATOM 686 C CA . VAL A 1 85 ? 1.875 -1.458 3.056 1.00 93.31 85 VAL A CA 1
ATOM 687 C C . VAL A 1 85 ? 0.448 -1.204 3.552 1.00 93.31 85 VAL A C 1
ATOM 689 O O . VAL A 1 85 ? -0.093 -0.105 3.424 1.00 93.31 85 VAL A O 1
ATOM 692 N N . GLY A 1 86 ? -0.169 -2.247 4.112 1.00 90.75 86 GLY A N 1
ATOM 693 C CA . GLY A 1 86 ? -1.492 -2.164 4.728 1.00 90.75 86 GLY A CA 1
ATOM 694 C C . GLY A 1 86 ? -1.471 -1.492 6.102 1.00 90.75 86 GLY A C 1
ATOM 695 O O . GLY A 1 86 ? -0.416 -1.196 6.658 1.00 90.75 86 GLY A O 1
ATOM 696 N N . PHE A 1 87 ? -2.661 -1.284 6.663 1.00 91.75 87 PHE A N 1
ATOM 697 C CA . PHE A 1 87 ? -2.819 -0.763 8.018 1.00 91.75 87 PHE A CA 1
ATOM 698 C C . PHE A 1 87 ? -2.884 -1.892 9.046 1.00 91.75 87 PHE A C 1
ATOM 700 O O . PHE A 1 87 ? -3.582 -2.886 8.845 1.00 91.75 87 PHE A O 1
ATOM 707 N N . GLU A 1 88 ? -2.218 -1.686 10.178 1.00 92.81 88 GLU A N 1
ATOM 708 C CA . GLU A 1 88 ? -2.306 -2.543 11.357 1.00 92.81 88 GLU A CA 1
ATOM 709 C C . GLU A 1 88 ? -2.456 -1.678 12.612 1.00 92.81 88 GLU A C 1
ATOM 711 O O . GLU A 1 88 ? -1.947 -0.556 12.689 1.00 92.81 88 GLU A O 1
ATOM 716 N N . VAL A 1 89 ? -3.173 -2.198 13.606 1.00 93.44 89 VAL A N 1
ATOM 717 C CA . VAL A 1 89 ? -3.333 -1.531 14.896 1.00 93.44 89 VAL A CA 1
ATOM 718 C C . VAL A 1 89 ? -2.088 -1.748 1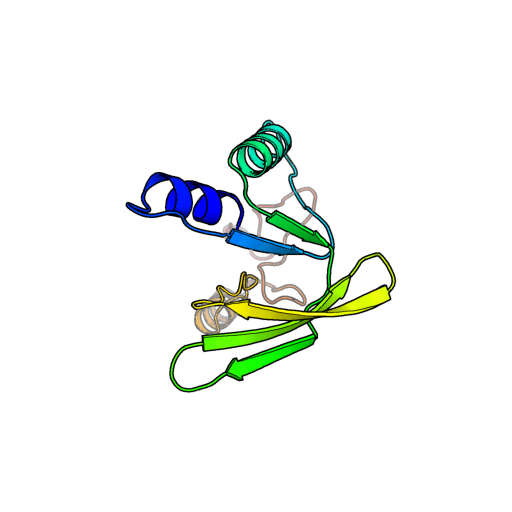5.754 1.00 93.44 89 VAL A C 1
ATOM 720 O O . VAL A 1 89 ? -1.721 -2.875 16.082 1.00 93.44 89 VAL A O 1
ATOM 723 N N . GLY A 1 90 ? -1.449 -0.649 16.157 1.00 92.88 90 GLY A N 1
ATOM 724 C CA . GLY A 1 90 ? -0.258 -0.690 17.001 1.00 92.88 90 GLY A CA 1
ATOM 725 C C . GLY A 1 90 ? -0.522 -1.274 18.396 1.00 92.88 90 GLY A C 1
ATOM 726 O O . GLY A 1 90 ? -1.609 -1.136 18.961 1.00 92.88 90 GLY A O 1
ATOM 727 N N . LYS A 1 91 ? 0.516 -1.868 19.002 1.00 94.38 91 LYS A N 1
ATOM 728 C CA . LYS A 1 91 ? 0.436 -2.516 20.328 1.00 94.38 91 LYS A CA 1
ATOM 729 C C . LYS A 1 91 ? -0.131 -1.600 21.422 1.00 94.38 91 LYS A C 1
ATOM 731 O O . LYS A 1 91 ? -0.925 -2.055 22.240 1.00 94.38 91 LYS A O 1
ATOM 736 N N . GLY A 1 92 ? 0.239 -0.317 21.412 1.00 95.38 92 GLY A N 1
ATOM 737 C CA . GLY A 1 92 ? -0.252 0.665 22.387 1.00 95.38 92 GLY A CA 1
ATOM 738 C C . GLY A 1 92 ? -1.762 0.899 22.297 1.00 95.38 92 GLY A C 1
ATOM 739 O O . GLY A 1 92 ? -2.426 1.009 23.323 1.00 95.38 92 GLY A O 1
ATOM 740 N N . THR A 1 93 ? -2.330 0.891 21.089 1.00 93.81 93 THR A N 1
ATOM 741 C CA . THR A 1 93 ? -3.780 1.021 20.883 1.00 93.81 93 THR A CA 1
ATOM 742 C C . THR A 1 93 ? -4.524 -0.213 21.386 1.00 93.81 93 THR A C 1
ATOM 744 O O . THR A 1 93 ? -5.568 -0.083 22.022 1.00 93.81 93 THR A O 1
ATOM 747 N N . VAL A 1 94 ? -3.962 -1.409 21.186 1.00 95.50 94 VAL A N 1
ATOM 748 C CA . VAL A 1 94 ? -4.523 -2.654 21.736 1.00 95.50 94 VAL A CA 1
ATOM 749 C C . VAL A 1 94 ? -4.514 -2.635 23.265 1.00 95.50 94 VAL A C 1
ATOM 751 O O . VAL A 1 94 ? -5.488 -3.031 23.905 1.00 95.50 94 VAL A O 1
ATOM 754 N N . GLU A 1 95 ? -3.427 -2.163 23.872 1.00 96.44 95 GLU A N 1
ATOM 755 C CA . GLU A 1 95 ? -3.344 -2.022 25.324 1.00 96.44 95 GLU A CA 1
ATOM 756 C C . GLU A 1 95 ? -4.340 -0.983 25.854 1.00 96.44 95 GLU A C 1
ATOM 758 O O . GLU A 1 95 ? -5.014 -1.230 26.856 1.00 96.44 95 GLU A O 1
ATOM 763 N N . LEU A 1 96 ? -4.485 0.147 25.160 1.00 94.94 96 LEU A N 1
ATOM 764 C CA . LEU A 1 96 ? -5.470 1.168 25.497 1.00 94.94 96 LEU A CA 1
ATOM 765 C C . LEU A 1 96 ? -6.895 0.606 25.449 1.00 94.94 96 LEU A C 1
ATOM 767 O O . LEU A 1 96 ? -7.645 0.798 26.402 1.00 94.94 96 LEU A O 1
ATOM 771 N N . ALA A 1 97 ? -7.249 -0.136 24.399 1.00 94.88 97 ALA A N 1
ATOM 772 C CA . ALA A 1 97 ? -8.558 -0.775 24.285 1.00 94.88 97 ALA A CA 1
ATOM 773 C C . ALA A 1 97 ? -8.830 -1.729 25.458 1.00 94.88 97 ALA A C 1
ATOM 775 O O . ALA A 1 97 ? -9.897 -1.660 26.064 1.00 94.88 97 ALA A O 1
ATOM 776 N N . LYS A 1 98 ? -7.837 -2.533 25.869 1.00 94.38 98 LYS A N 1
ATOM 777 C CA . LYS A 1 98 ? -7.942 -3.400 27.058 1.00 94.38 98 LYS A CA 1
ATOM 778 C C . LYS A 1 98 ? -8.162 -2.603 28.343 1.00 94.38 98 LYS A C 1
ATOM 780 O O . LYS A 1 98 ? -9.032 -2.958 29.132 1.00 94.38 98 LYS A O 1
ATOM 785 N N . ARG A 1 99 ? -7.412 -1.515 28.554 1.00 95.56 99 ARG A N 1
ATOM 786 C CA . ARG A 1 99 ? -7.575 -0.630 29.727 1.00 95.56 99 ARG A CA 1
ATOM 787 C C . ARG A 1 99 ? -8.944 0.052 29.747 1.00 95.56 99 ARG A C 1
ATOM 789 O O . ARG A 1 99 ? -9.511 0.268 30.814 1.00 95.56 99 ARG A O 1
ATOM 796 N N . LEU A 1 100 ? -9.474 0.380 28.572 1.00 94.44 100 LEU A N 1
ATOM 797 C CA . LEU A 1 100 ? -10.801 0.964 28.408 1.00 94.44 100 LEU A CA 1
ATOM 798 C C . LEU A 1 100 ? -11.921 -0.086 28.391 1.00 94.44 100 LEU A C 1
ATOM 800 O O . LEU A 1 100 ? -13.081 0.311 28.439 1.00 94.44 100 LEU A O 1
ATOM 804 N N . GLY A 1 101 ? -11.624 -1.388 28.376 1.00 94.81 101 GLY A N 1
ATOM 805 C CA . GLY A 1 101 ? -12.642 -2.439 28.282 1.00 94.81 101 GLY A CA 1
ATOM 806 C C . GLY A 1 101 ? -13.437 -2.383 26.975 1.00 94.81 101 GLY A C 1
ATOM 807 O O . GLY A 1 101 ? -14.648 -2.570 26.999 1.00 94.81 101 GLY A O 1
ATOM 808 N N . ILE A 1 102 ? -12.770 -2.047 25.868 1.00 95.44 102 ILE A N 1
ATOM 809 C CA . ILE A 1 102 ? -13.342 -2.026 24.518 1.00 95.44 102 ILE A CA 1
ATOM 810 C C . ILE A 1 102 ? -12.973 -3.330 23.820 1.00 95.44 102 ILE A C 1
ATOM 812 O O . ILE A 1 102 ? -11.799 -3.711 23.784 1.00 95.44 102 ILE A O 1
ATOM 816 N N . ASP A 1 103 ? -13.964 -3.978 23.220 1.00 95.06 103 ASP A N 1
ATOM 817 C CA . ASP A 1 103 ? -13.748 -5.194 22.448 1.00 95.06 103 ASP A CA 1
ATOM 818 C C . ASP A 1 103 ? -13.093 -4.881 21.103 1.00 95.06 103 ASP A C 1
ATOM 820 O O . ASP A 1 103 ? -13.400 -3.889 20.435 1.00 95.06 103 ASP A O 1
ATOM 824 N N . LEU A 1 104 ? -12.183 -5.762 20.695 1.00 95.12 104 LEU A N 1
ATOM 825 C CA . LEU A 1 104 ? -11.484 -5.680 19.421 1.00 95.12 104 LEU A CA 1
ATOM 826 C C . LEU A 1 104 ? -11.906 -6.834 18.512 1.00 95.12 104 LEU A C 1
ATOM 828 O O . LEU A 1 104 ? -12.157 -7.948 18.970 1.00 95.12 104 LEU A O 1
ATOM 832 N N . ASN A 1 105 ? -11.953 -6.581 17.206 1.00 93.44 105 ASN A N 1
ATOM 833 C CA . ASN A 1 105 ? -12.189 -7.617 16.207 1.00 93.44 105 ASN A CA 1
ATOM 834 C C . ASN A 1 105 ? -10.916 -8.448 15.935 1.00 93.44 105 ASN A C 1
ATOM 836 O O . ASN A 1 105 ? -9.835 -8.168 16.451 1.00 93.44 105 ASN A O 1
ATOM 840 N N . LYS A 1 106 ? -11.020 -9.459 15.060 1.00 93.81 106 LYS A N 1
ATOM 841 C CA . LYS A 1 106 ? -9.898 -10.347 14.678 1.00 93.81 106 LYS A CA 1
ATOM 842 C C . LYS A 1 106 ? -8.680 -9.640 14.057 1.00 93.81 106 LYS A C 1
ATOM 844 O O . LYS A 1 106 ? -7.631 -10.257 13.916 1.00 93.81 106 LYS A O 1
ATOM 849 N N . HIS A 1 107 ? -8.829 -8.380 13.654 1.00 93.06 107 HIS A N 1
ATOM 850 C CA . HIS A 1 107 ? -7.773 -7.534 13.097 1.00 93.06 107 HIS A CA 1
ATOM 851 C C . HIS A 1 107 ? -7.293 -6.468 14.096 1.00 93.06 107 HIS A C 1
ATOM 853 O O . HIS A 1 107 ? -6.573 -5.554 13.708 1.00 93.06 107 HIS A O 1
ATOM 859 N N . ASN A 1 108 ? -7.686 -6.574 15.371 1.00 93.50 108 ASN A N 1
ATOM 860 C CA . ASN A 1 108 ? -7.372 -5.643 16.457 1.00 93.50 108 ASN A CA 1
ATOM 861 C C . ASN A 1 108 ? -7.971 -4.231 16.323 1.00 93.50 108 ASN A C 1
ATOM 863 O O . ASN A 1 108 ? -7.615 -3.351 17.105 1.00 93.50 108 ASN A O 1
ATOM 867 N N . PHE A 1 109 ? -8.893 -3.998 15.387 1.00 94.12 109 PHE A N 1
ATOM 868 C CA . PHE A 1 109 ? -9.664 -2.750 15.338 1.00 94.12 109 PHE A CA 1
ATOM 869 C C . PHE A 1 109 ? -10.814 -2.799 16.343 1.00 94.12 109 PHE A C 1
ATOM 871 O O . PHE A 1 109 ? -11.270 -3.888 16.697 1.00 94.12 109 PHE A O 1
ATOM 878 N N . ALA A 1 110 ? -11.301 -1.633 16.774 1.00 93.81 110 ALA A N 1
ATOM 879 C CA . ALA A 1 110 ? -12.484 -1.547 17.625 1.00 93.81 110 ALA A CA 1
ATOM 880 C C . ALA A 1 110 ? -13.653 -2.312 16.989 1.00 93.81 110 ALA A C 1
ATOM 882 O O . ALA A 1 110 ? -13.948 -2.144 15.804 1.00 93.81 110 ALA A O 1
ATOM 883 N N . ALA A 1 111 ? -14.281 -3.191 17.765 1.00 93.50 111 ALA A N 1
ATOM 884 C CA . ALA A 1 111 ? -15.474 -3.889 17.327 1.00 93.50 111 ALA A CA 1
ATOM 885 C C . ALA A 1 111 ? -16.656 -2.909 17.347 1.00 93.50 111 ALA A C 1
ATOM 887 O O . ALA A 1 111 ? -17.004 -2.374 18.401 1.00 93.50 111 ALA A O 1
ATOM 888 N N . THR A 1 112 ? -17.250 -2.677 16.179 1.00 91.88 112 THR A N 1
ATOM 889 C CA . THR A 1 112 ? -18.432 -1.828 15.997 1.00 91.88 112 THR A CA 1
ATOM 890 C C . THR A 1 112 ? -19.515 -2.600 15.246 1.00 91.88 112 THR A C 1
ATOM 892 O O . THR A 1 112 ? -19.233 -3.604 14.583 1.00 91.88 112 THR A O 1
ATOM 895 N N . ASP A 1 113 ? -20.766 -2.166 15.390 1.00 87.50 113 ASP A N 1
ATOM 896 C CA . ASP A 1 113 ? -21.913 -2.776 14.715 1.00 87.50 113 ASP A CA 1
ATOM 897 C C . ASP A 1 113 ? -22.242 -2.053 13.400 1.00 87.50 113 ASP A C 1
ATOM 899 O O . ASP A 1 113 ? -22.002 -0.853 13.254 1.00 87.50 113 ASP A O 1
ATOM 903 N N . GLY A 1 114 ? -22.845 -2.768 12.446 1.00 87.94 114 GLY A N 1
ATOM 904 C CA . GLY A 1 114 ? -23.236 -2.202 11.152 1.00 87.94 114 GLY A CA 1
ATOM 905 C C . GLY A 1 114 ? -24.242 -1.048 11.253 1.00 87.94 114 GLY A C 1
ATOM 906 O O . GLY A 1 114 ? -24.207 -0.140 10.424 1.00 87.94 114 GLY A O 1
ATOM 907 N N . PHE A 1 115 ? -25.103 -1.043 12.275 1.00 90.25 115 PHE A N 1
ATOM 908 C CA . PHE A 1 115 ? -26.072 0.028 12.518 1.00 90.25 115 PHE A CA 1
ATOM 909 C C . PHE A 1 115 ? -25.534 1.131 13.435 1.00 90.25 115 PHE A C 1
ATOM 911 O O . PHE A 1 115 ? -26.179 2.165 13.604 1.00 90.25 115 PHE A O 1
ATOM 918 N N . SER A 1 116 ? -24.367 0.939 14.050 1.00 89.81 116 SER A N 1
ATOM 919 C CA . SER A 1 116 ? -23.734 1.910 14.949 1.00 89.81 116 SER A CA 1
ATOM 920 C C . SER A 1 116 ? -22.213 1.899 14.758 1.00 89.81 116 SER A C 1
ATOM 922 O O . SER A 1 116 ? -21.472 1.502 15.658 1.00 89.81 116 SER A O 1
ATOM 924 N N . PRO A 1 117 ? -21.724 2.344 13.584 1.00 89.94 117 PRO A N 1
ATOM 925 C CA . PRO A 1 117 ? -20.340 2.122 13.159 1.00 89.94 117 PRO A CA 1
ATOM 926 C C . PRO A 1 117 ? -19.296 2.903 13.967 1.00 89.94 117 PRO A C 1
ATOM 928 O O . PRO A 1 117 ? -18.114 2.591 13.874 1.00 89.94 117 PRO A O 1
ATOM 931 N N . VAL A 1 118 ? -19.729 3.898 14.747 1.00 92.88 118 VAL A N 1
ATOM 932 C CA . VAL A 1 118 ? -18.884 4.755 15.603 1.00 92.88 118 VAL A CA 1
ATOM 933 C C . VAL A 1 118 ? -18.980 4.395 17.090 1.00 92.88 118 VAL A C 1
ATOM 935 O O . VAL A 1 118 ? -18.307 4.981 17.936 1.00 92.88 118 VAL A O 1
ATOM 938 N N . SER A 1 119 ? -19.862 3.458 17.445 1.00 92.44 119 SER A N 1
ATOM 939 C CA . SER A 1 119 ? -20.087 3.049 18.829 1.00 92.44 119 SER A CA 1
ATOM 940 C C . SER A 1 119 ? -19.232 1.839 19.169 1.00 92.44 119 SER A C 1
ATOM 942 O O . SER A 1 119 ? -19.224 0.849 18.442 1.00 92.44 119 SER A O 1
ATOM 944 N N . THR A 1 120 ? -18.538 1.912 20.302 1.00 93.81 120 THR A N 1
ATOM 945 C CA . THR A 1 120 ? -17.773 0.777 20.831 1.00 93.81 120 THR A CA 1
ATOM 946 C C . THR A 1 120 ? -18.656 -0.144 21.675 1.00 93.81 120 THR A C 1
ATOM 948 O O . THR A 1 120 ? -19.803 0.186 21.984 1.00 93.81 120 THR A O 1
ATOM 951 N N . SER A 1 121 ? -18.107 -1.277 22.126 1.00 92.44 121 SER A N 1
ATOM 952 C CA . SER A 1 121 ? -18.799 -2.163 23.071 1.00 92.44 121 SER A CA 1
ATOM 953 C C . SER A 1 121 ? -18.986 -1.563 24.470 1.00 92.44 121 SER A C 1
ATOM 955 O O . SER A 1 121 ? -19.772 -2.085 25.263 1.00 92.44 121 SER A O 1
ATOM 957 N N . ARG A 1 122 ? -18.319 -0.440 24.778 1.00 92.38 122 ARG A N 1
ATOM 958 C CA . ARG A 1 122 ? -18.472 0.274 26.044 1.00 92.38 122 ARG A CA 1
ATOM 959 C C . ARG A 1 122 ? -19.324 1.538 25.860 1.00 92.38 122 ARG A C 1
ATOM 961 O O . ARG A 1 122 ? -18.870 2.490 25.219 1.00 92.38 122 ARG A O 1
ATOM 968 N N . PRO A 1 123 ? -20.519 1.613 26.479 1.00 91.88 123 PRO A N 1
ATOM 969 C CA . PRO A 1 123 ? -21.357 2.806 26.418 1.00 91.88 123 PRO A CA 1
ATOM 970 C C . PRO A 1 123 ? -20.611 4.066 26.870 1.00 91.88 123 PRO A C 1
ATOM 972 O O . PRO A 1 123 ? -19.936 4.068 27.901 1.00 91.88 123 PRO A O 1
ATOM 975 N N . GLY A 1 124 ? -20.748 5.142 26.093 1.00 92.00 124 GLY A N 1
ATOM 976 C CA . GLY A 1 124 ? -20.079 6.421 26.345 1.00 92.00 124 GLY A CA 1
ATOM 977 C C . GLY A 1 124 ? -18.674 6.551 25.747 1.00 92.00 124 GLY A C 1
ATOM 978 O O . GLY A 1 124 ? -18.098 7.632 25.848 1.00 92.00 124 GLY A O 1
ATOM 979 N N . ILE A 1 125 ? -18.135 5.506 25.105 1.00 92.19 125 ILE A N 1
ATOM 980 C CA . ILE A 1 125 ? -16.866 5.560 24.366 1.00 92.19 125 ILE A CA 1
ATOM 981 C C . ILE A 1 125 ? -17.116 5.313 22.873 1.00 92.19 125 ILE A C 1
ATOM 983 O O . ILE A 1 125 ? -17.823 4.373 22.498 1.00 92.19 125 ILE A O 1
ATOM 987 N N . TYR A 1 126 ? -16.513 6.154 22.033 1.00 92.31 126 TYR A N 1
ATOM 988 C CA . TYR A 1 126 ? -16.724 6.205 20.584 1.00 92.31 126 TYR A CA 1
ATOM 989 C C . TYR A 1 126 ? -15.391 6.156 19.829 1.00 92.31 126 TYR A C 1
ATOM 991 O O . TYR A 1 126 ? -14.345 6.470 20.408 1.00 92.31 126 TYR A O 1
ATOM 999 N N . VAL A 1 127 ? -15.452 5.766 18.553 1.00 89.38 127 VAL A N 1
ATOM 1000 C CA . VAL A 1 127 ? -14.324 5.683 17.608 1.00 89.38 127 VAL A CA 1
ATOM 1001 C C . VAL A 1 127 ? -14.682 6.267 16.250 1.00 89.38 127 VAL A C 1
ATOM 1003 O O . VAL A 1 127 ? -15.878 6.227 15.885 1.00 89.38 127 VAL A O 1
#

Foldseek 3Di:
DLVVLQVCCVPDPDDDAAEDEAQDDDQDDPCSVVSVVVSVVSPHHYFNWDWDDWDDDPDQKIWIWTAGPVRDIDIDIGNDDDDPDDDADDPVLLVVCVVVVWDADPRRHGDDDPVGRQDTPDPPDGD

Secondary structure (DSSP, 8-state):
-HHHHHHHHHH-SS----EEEESS----STTHHHHHHHHHHTT-EEEE--EEEEEEETTTEEEEEEE-TTS-EEEEEES-----------HHHHHHHHHHT--B-TTSSBP-BTTBTTB-SSTT-B-